Protein AF-A0A2P2K4D9-F1 (afdb_monomer)

Foldseek 3Di:
DDDFDWDDDPQWIQTVVFWIAHPVRALVRIDGDDPVVSVVSNVVSVVVVVVVVVVVPPD

pLDDT: mean 89.04, std 13.32, range [44.06, 97.88]

Structure (mmCIF, N/CA/C/O backbone):
data_AF-A0A2P2K4D9-F1
#
_entry.id   AF-A0A2P2K4D9-F1
#
loop_
_atom_site.group_PDB
_atom_site.id
_atom_site.type_symbol
_atom_site.label_atom_id
_atom_site.label_alt_id
_atom_site.label_comp_id
_atom_site.label_asym_id
_atom_site.label_entity_id
_atom_site.label_seq_id
_atom_site.pdbx_PDB_ins_code
_atom_site.Cartn_x
_atom_site.Cartn_y
_atom_site.Cartn_z
_atom_site.occupancy
_atom_site.B_iso_or_equiv
_atom_site.auth_seq_id
_atom_site.auth_comp_id
_atom_site.auth_asym_id
_atom_site.auth_atom_id
_atom_site.pdbx_PDB_model_num
ATOM 1 N N . MET A 1 1 ? -0.807 19.996 -6.191 1.00 47.28 1 MET A N 1
ATOM 2 C CA . MET A 1 1 ? -0.668 18.651 -5.586 1.00 47.28 1 MET A CA 1
ATOM 3 C C . MET A 1 1 ? -1.310 17.652 -6.543 1.00 47.28 1 MET A C 1
ATOM 5 O O . MET A 1 1 ? -2.529 17.624 -6.643 1.00 47.28 1 MET A O 1
ATOM 9 N N . ILE A 1 2 ? -0.520 16.942 -7.350 1.00 57.28 2 ILE A N 1
ATOM 10 C CA . ILE A 1 2 ? -1.057 16.030 -8.374 1.00 57.28 2 ILE 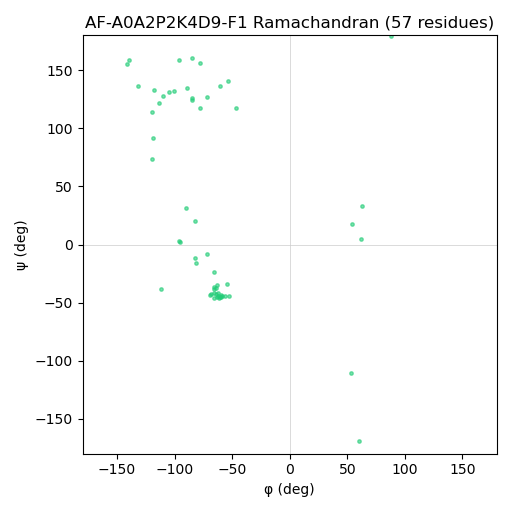A CA 1
ATOM 11 C C . ILE A 1 2 ? -1.506 14.753 -7.655 1.00 57.28 2 ILE A C 1
ATOM 13 O O . ILE A 1 2 ? -0.690 14.094 -7.013 1.00 57.28 2 ILE A O 1
ATOM 17 N N . ARG A 1 3 ? -2.804 14.429 -7.694 1.00 70.94 3 ARG A N 1
ATOM 18 C CA . ARG A 1 3 ? -3.303 13.150 -7.170 1.00 70.94 3 ARG A CA 1
ATOM 19 C C . ARG A 1 3 ? -2.856 12.040 -8.117 1.00 70.94 3 ARG A C 1
ATOM 21 O O . ARG A 1 3 ? -3.097 12.138 -9.317 1.00 70.94 3 ARG A O 1
ATOM 28 N N . LEU A 1 4 ? -2.210 11.003 -7.587 1.00 79.00 4 LEU A N 1
ATOM 29 C CA . LEU A 1 4 ? -1.895 9.813 -8.376 1.00 79.00 4 LEU A CA 1
ATOM 30 C C . LEU A 1 4 ? -3.211 9.189 -8.875 1.00 79.00 4 LEU A C 1
ATOM 32 O O . LEU A 1 4 ? -4.158 9.101 -8.090 1.00 79.00 4 LEU A O 1
ATOM 36 N N . PRO A 1 5 ? -3.296 8.757 -10.143 1.00 90.81 5 PRO A N 1
ATOM 37 C CA . PRO A 1 5 ? -4.356 7.886 -10.624 1.00 90.81 5 PRO A CA 1
ATOM 38 C C . PRO A 1 5 ? -4.587 6.704 -9.679 1.00 90.81 5 PRO A C 1
ATOM 40 O O . PRO A 1 5 ? -3.697 5.879 -9.460 1.00 90.81 5 PRO A O 1
ATOM 43 N N . VAL A 1 6 ? -5.792 6.631 -9.115 1.00 93.56 6 VAL A N 1
ATOM 44 C CA . VAL A 1 6 ? -6.233 5.552 -8.228 1.00 93.56 6 VAL A CA 1
ATOM 45 C C . VAL A 1 6 ? -7.597 5.071 -8.694 1.00 93.56 6 VAL A C 1
ATOM 47 O O . VAL A 1 6 ? -8.474 5.882 -8.992 1.00 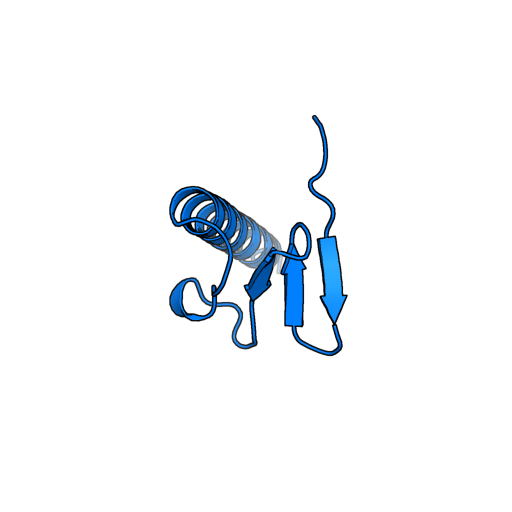93.56 6 VAL A O 1
ATOM 50 N N . ARG A 1 7 ? -7.786 3.751 -8.731 1.00 94.94 7 ARG A N 1
ATOM 51 C CA . ARG A 1 7 ? -9.082 3.123 -9.005 1.00 94.94 7 ARG A CA 1
ATOM 52 C C . ARG A 1 7 ? -9.324 1.914 -8.112 1.00 94.94 7 ARG A C 1
ATOM 54 O O . ARG A 1 7 ? -8.381 1.296 -7.619 1.00 94.94 7 ARG A O 1
ATOM 61 N N . TRP A 1 8 ? -10.591 1.552 -7.971 1.00 95.88 8 TRP A N 1
ATOM 62 C CA . TRP A 1 8 ? -10.996 0.280 -7.389 1.00 95.88 8 TRP A CA 1
ATOM 63 C C . TRP A 1 8 ? -11.087 -0.792 -8.475 1.00 95.88 8 TRP A C 1
ATOM 65 O O . TRP A 1 8 ? -11.656 -0.566 -9.539 1.00 95.88 8 TRP A O 1
ATOM 75 N N . ASP A 1 9 ? -10.539 -1.964 -8.186 1.00 95.94 9 ASP A N 1
ATOM 76 C CA . ASP A 1 9 ? -10.737 -3.206 -8.924 1.00 95.94 9 ASP A CA 1
ATOM 77 C C . ASP A 1 9 ? -11.369 -4.215 -7.964 1.00 95.94 9 ASP A C 1
ATOM 79 O O . ASP A 1 9 ? -10.686 -4.880 -7.180 1.00 95.94 9 ASP A O 1
ATOM 83 N N . LYS A 1 10 ? -12.704 -4.264 -7.952 1.00 94.62 10 LYS A N 1
ATOM 84 C CA . LYS A 1 10 ? -13.484 -4.976 -6.929 1.00 94.62 10 LYS A CA 1
ATOM 85 C C . LYS A 1 10 ? -13.062 -4.515 -5.523 1.00 94.62 10 LYS A C 1
ATOM 87 O O . LYS A 1 10 ? -13.320 -3.378 -5.145 1.00 94.62 10 LYS A O 1
ATOM 92 N N . LYS A 1 11 ? -12.393 -5.387 -4.759 1.00 95.75 11 LYS A N 1
ATOM 93 C CA . LYS A 1 11 ? -11.861 -5.106 -3.415 1.00 95.75 11 LYS A CA 1
ATOM 94 C C . LYS A 1 11 ? -10.388 -4.676 -3.420 1.00 95.75 11 LYS A C 1
ATOM 96 O O . LYS A 1 11 ? -9.822 -4.496 -2.350 1.00 95.75 11 LYS A O 1
ATOM 101 N N . VAL A 1 12 ? -9.739 -4.542 -4.572 1.00 97.19 12 VAL A N 1
ATOM 102 C CA . VAL A 1 12 ? -8.322 -4.174 -4.690 1.00 97.19 12 VAL A CA 1
ATOM 103 C C . VAL A 1 12 ? -8.207 -2.694 -5.038 1.00 97.19 12 VAL A C 1
ATOM 105 O O . VAL A 1 12 ? -8.867 -2.218 -5.957 1.00 97.19 12 VAL A O 1
ATOM 108 N N . ILE A 1 13 ? -7.349 -1.961 -4.331 1.00 96.75 13 ILE A N 1
ATOM 109 C CA . ILE A 1 13 ? -6.982 -0.590 -4.704 1.00 96.75 13 ILE A CA 1
ATOM 110 C C . ILE A 1 13 ? -5.845 -0.684 -5.715 1.00 96.75 13 ILE A C 1
ATOM 112 O O . ILE A 1 13 ? -4.830 -1.325 -5.441 1.00 96.75 13 ILE A O 1
ATOM 116 N N . VAL A 1 14 ? -5.998 -0.048 -6.870 1.00 96.50 14 VAL A N 1
ATOM 117 C CA . VAL A 1 14 ? -4.980 -0.010 -7.921 1.00 96.50 14 VAL A CA 1
ATOM 118 C C . VAL A 1 14 ? -4.476 1.419 -8.074 1.00 96.50 14 VAL A C 1
ATOM 120 O O . VAL A 1 14 ? -5.255 2.326 -8.365 1.00 96.50 14 VAL A O 1
ATOM 123 N N . VAL A 1 15 ? -3.172 1.616 -7.894 1.00 94.94 15 VAL A N 1
ATOM 124 C CA . VAL A 1 15 ? -2.485 2.909 -8.007 1.00 94.94 15 VAL A CA 1
ATOM 125 C C . VAL A 1 15 ? -1.602 2.886 -9.248 1.00 94.94 15 VAL A C 1
ATOM 127 O O . VAL A 1 15 ? -0.809 1.959 -9.422 1.00 94.94 15 VAL A O 1
ATOM 130 N N . MET A 1 16 ? -1.741 3.890 -10.117 1.00 92.31 16 MET A N 1
ATOM 131 C CA . MET A 1 16 ? -0.965 4.030 -11.363 1.00 92.31 16 MET A CA 1
ATOM 132 C C . MET A 1 16 ? -1.011 2.800 -12.292 1.00 92.31 16 MET A C 1
ATOM 134 O O . MET A 1 16 ? -0.166 2.665 -13.161 1.00 92.31 16 MET A O 1
ATOM 138 N N . ASN A 1 17 ? -1.978 1.891 -12.1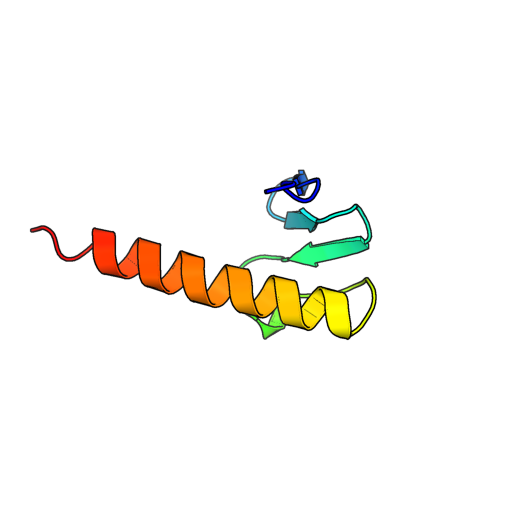20 1.00 92.56 17 ASN A N 1
ATOM 139 C CA . ASN A 1 17 ? -2.040 0.569 -12.773 1.00 92.56 17 ASN A CA 1
ATOM 140 C C . ASN A 1 17 ? -0.882 -0.390 -12.453 1.00 92.56 17 ASN A C 1
ATOM 142 O O . ASN A 1 17 ? -0.856 -1.496 -12.983 1.00 92.56 17 ASN A O 1
ATOM 146 N N . GLU A 1 18 ? 0.021 -0.007 -11.556 1.00 93.81 18 GLU A N 1
ATOM 147 C CA . GLU A 1 18 ? 1.244 -0.751 -11.255 1.00 93.81 18 GLU A CA 1
ATOM 148 C C . GLU A 1 18 ? 1.223 -1.353 -9.852 1.00 93.81 18 GLU A C 1
ATOM 150 O O . GLU A 1 18 ? 1.682 -2.477 -9.653 1.00 93.81 18 GLU A O 1
ATOM 155 N N . VAL A 1 19 ? 0.674 -0.619 -8.879 1.00 97.00 19 VAL A N 1
ATOM 156 C CA . VAL A 1 19 ? 0.628 -1.046 -7.478 1.00 97.00 19 VAL A CA 1
ATOM 157 C C . VAL A 1 19 ? -0.781 -1.494 -7.128 1.00 97.00 19 VAL A C 1
ATOM 159 O O . VAL A 1 19 ? -1.757 -0.790 -7.391 1.00 97.00 19 VAL A O 1
ATOM 162 N N . ARG A 1 20 ? -0.891 -2.665 -6.506 1.00 97.62 20 ARG A N 1
ATOM 163 C CA . ARG A 1 20 ? -2.145 -3.263 -6.050 1.00 97.62 20 ARG A CA 1
ATOM 164 C C . ARG A 1 20 ? -2.108 -3.428 -4.537 1.00 97.62 20 ARG A C 1
ATOM 166 O O . ARG A 1 20 ? -1.138 -3.951 -3.992 1.00 97.62 20 ARG A O 1
ATOM 173 N N . VAL A 1 21 ? -3.179 -3.015 -3.871 1.00 97.88 21 VAL A N 1
ATOM 174 C CA . VAL A 1 21 ? -3.379 -3.202 -2.431 1.00 97.88 21 VAL A CA 1
ATOM 175 C C . VAL A 1 21 ? -4.633 -4.029 -2.228 1.00 97.88 21 VAL A C 1
ATOM 177 O O . VAL A 1 21 ? -5.738 -3.594 -2.555 1.00 97.88 21 VAL A O 1
ATOM 180 N N . SER A 1 22 ? -4.458 -5.234 -1.702 1.00 97.50 22 SER A N 1
ATOM 181 C CA . SER A 1 22 ? -5.573 -6.142 -1.427 1.00 97.50 22 SER A CA 1
ATOM 182 C C . SER A 1 22 ? -6.013 -6.048 0.031 1.00 97.50 22 SER A C 1
ATOM 184 O O . SER A 1 22 ? -5.239 -5.632 0.892 1.00 97.50 22 SER A O 1
ATOM 186 N N . SER A 1 23 ? -7.250 -6.457 0.318 1.00 94.12 23 SER A N 1
ATOM 187 C CA . SER A 1 23 ? -7.718 -6.678 1.692 1.00 94.12 23 SER A CA 1
ATOM 188 C C . SER A 1 23 ? -6.760 -7.629 2.437 1.00 94.12 23 SER A C 1
ATOM 190 O O . SER A 1 23 ? -6.293 -8.584 1.810 1.00 94.12 23 SER A O 1
ATOM 192 N N . PRO A 1 24 ? -6.448 -7.403 3.731 1.00 94.62 24 PRO A N 1
ATOM 193 C CA . PRO A 1 24 ? -7.000 -6.400 4.664 1.00 94.62 24 PRO A CA 1
ATOM 194 C C . PRO A 1 24 ? -6.406 -4.975 4.586 1.00 94.62 24 PRO A C 1
ATOM 196 O O . PRO A 1 24 ? -6.573 -4.197 5.521 1.00 94.62 24 PRO A O 1
ATOM 199 N N . TYR A 1 25 ? -5.760 -4.600 3.477 1.00 94.56 25 TYR A N 1
ATOM 200 C CA . TYR A 1 25 ? -5.180 -3.265 3.236 1.00 94.56 25 TYR A CA 1
ATOM 201 C C . TYR A 1 25 ? -4.057 -2.886 4.207 1.00 94.56 25 TYR A C 1
ATOM 203 O O . TYR A 1 25 ? -3.876 -1.719 4.556 1.00 94.56 25 TYR A O 1
ATOM 211 N N . LEU A 1 26 ? -3.289 -3.887 4.628 1.00 94.25 26 LEU A N 1
ATOM 212 C CA . LEU A 1 26 ? -2.095 -3.702 5.440 1.00 94.25 26 LEU A CA 1
ATOM 213 C C . LEU A 1 26 ? -0.873 -3.407 4.541 1.00 94.25 26 LEU A C 1
ATOM 215 O O . LEU A 1 26 ? -0.917 -3.696 3.339 1.00 94.25 26 LEU A O 1
ATOM 219 N N . PRO A 1 27 ? 0.223 -2.830 5.070 1.00 94.44 27 PRO A N 1
ATOM 220 C CA . PRO A 1 27 ? 1.444 -2.570 4.296 1.00 94.44 27 PRO A CA 1
ATOM 221 C C . PRO A 1 27 ? 2.004 -3.814 3.590 1.00 94.44 27 PRO A C 1
ATOM 223 O O . PRO A 1 27 ? 2.515 -3.737 2.471 1.00 94.44 27 PRO A O 1
ATOM 226 N N . GLU A 1 28 ? 1.855 -4.981 4.208 1.00 95.44 28 GLU A N 1
ATOM 227 C CA . GLU A 1 28 ? 2.211 -6.286 3.664 1.00 95.44 28 GLU A CA 1
ATOM 228 C C . GLU A 1 28 ? 1.275 -6.770 2.554 1.00 95.44 28 GLU A C 1
ATOM 230 O O . GLU A 1 28 ? 1.585 -7.770 1.916 1.00 95.44 28 GLU A O 1
ATOM 235 N N . CYS A 1 29 ? 0.163 -6.087 2.281 1.00 96.69 29 CYS A N 1
ATOM 236 C CA . CYS A 1 29 ? -0.749 -6.388 1.175 1.00 96.69 29 CYS A CA 1
ATOM 237 C C . CYS A 1 29 ? -0.472 -5.540 -0.077 1.00 96.69 29 CYS A C 1
ATOM 239 O O . CYS A 1 29 ? -1.205 -5.653 -1.062 1.00 96.69 29 CYS A O 1
ATOM 241 N N . VAL A 1 30 ? 0.565 -4.696 -0.047 1.00 97.25 30 VAL A N 1
ATOM 242 C CA . VAL A 1 30 ? 1.004 -3.865 -1.175 1.00 97.25 30 VAL A CA 1
ATOM 243 C C . VAL A 1 30 ? 1.943 -4.677 -2.078 1.00 97.25 30 VAL A C 1
ATOM 245 O O . VAL A 1 30 ? 2.934 -5.247 -1.609 1.00 97.25 30 VAL A O 1
ATOM 248 N N . ARG A 1 31 ? 1.618 -4.778 -3.371 1.00 96.50 31 ARG A N 1
ATOM 249 C CA . ARG A 1 31 ? 2.363 -5.560 -4.377 1.00 96.50 31 ARG A CA 1
ATOM 250 C C . ARG A 1 31 ? 2.420 -4.829 -5.724 1.00 96.50 31 ARG A C 1
ATOM 252 O O . ARG A 1 31 ? 1.504 -4.079 -6.049 1.00 96.50 31 ARG A O 1
ATOM 259 N N . GLY A 1 32 ? 3.431 -5.141 -6.539 1.00 96.31 32 GLY A N 1
ATOM 260 C CA . GLY A 1 32 ? 3.618 -4.576 -7.885 1.00 96.31 32 GLY A CA 1
ATOM 261 C C . GLY A 1 32 ? 4.410 -3.264 -7.896 1.00 96.31 32 GLY A C 1
ATOM 262 O O . GLY A 1 32 ? 4.836 -2.795 -6.846 1.00 96.31 32 GLY A O 1
ATOM 263 N N . GLY A 1 33 ? 4.640 -2.691 -9.078 1.00 94.44 33 GLY A N 1
ATOM 264 C CA . GLY A 1 33 ? 5.408 -1.452 -9.253 1.00 94.44 33 GLY A CA 1
ATOM 265 C C . GLY A 1 33 ? 6.861 -1.517 -8.757 1.00 94.44 33 GLY A C 1
ATOM 266 O O . GLY A 1 33 ? 7.404 -2.577 -8.444 1.00 94.44 33 GLY A O 1
ATOM 267 N N . THR A 1 34 ? 7.509 -0.353 -8.686 1.00 95.69 34 THR A N 1
ATOM 268 C CA . THR A 1 34 ? 8.875 -0.225 -8.150 1.00 95.69 34 THR A CA 1
ATOM 269 C C . THR A 1 34 ? 8.888 -0.246 -6.612 1.00 95.69 34 THR A C 1
ATOM 271 O O . THR A 1 34 ? 7.900 0.152 -5.986 1.00 95.69 34 THR A O 1
ATOM 274 N N . PRO A 1 35 ? 10.008 -0.627 -5.960 1.00 95.38 35 PRO A N 1
ATOM 275 C CA . PRO A 1 35 ? 10.132 -0.566 -4.499 1.00 95.38 35 PRO A CA 1
ATOM 276 C C . PRO A 1 35 ? 9.782 0.815 -3.921 1.00 95.38 35 PRO A C 1
ATOM 278 O O . PRO A 1 35 ? 8.973 0.919 -3.002 1.00 95.38 35 PRO A O 1
ATOM 281 N N . ALA A 1 36 ? 10.269 1.886 -4.554 1.00 93.06 36 ALA A N 1
ATOM 282 C CA . ALA A 1 36 ? 9.965 3.257 -4.150 1.00 93.06 36 ALA A CA 1
ATOM 283 C C . ALA A 1 36 ? 8.468 3.607 -4.264 1.00 93.06 36 ALA A C 1
ATOM 285 O O . ALA A 1 36 ? 7.947 4.374 -3.454 1.00 93.06 36 ALA A O 1
ATOM 286 N N . ALA A 1 37 ? 7.752 3.067 -5.259 1.00 93.12 37 ALA A N 1
ATOM 287 C 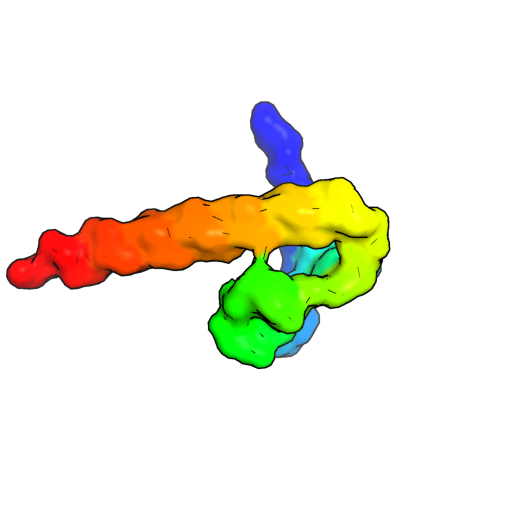CA . ALA A 1 37 ? 6.307 3.255 -5.370 1.00 93.12 37 ALA A CA 1
ATOM 288 C C . ALA A 1 37 ? 5.560 2.525 -4.245 1.00 93.12 37 ALA A C 1
ATOM 290 O O . ALA A 1 37 ? 4.668 3.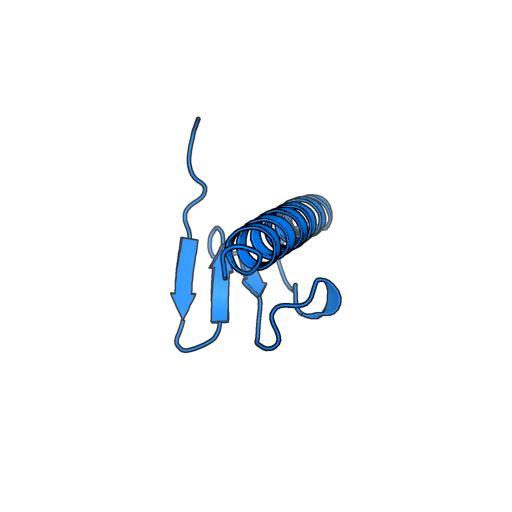115 -3.632 1.00 93.12 37 ALA A O 1
ATOM 291 N N . ASN A 1 38 ? 5.964 1.293 -3.926 1.00 95.19 38 ASN A N 1
ATOM 292 C CA . ASN A 1 38 ? 5.387 0.535 -2.817 1.00 95.19 38 ASN A CA 1
ATOM 293 C C . ASN A 1 38 ? 5.565 1.255 -1.483 1.00 95.19 38 ASN A C 1
ATOM 295 O O . ASN A 1 38 ? 4.603 1.375 -0.730 1.00 95.19 38 ASN A O 1
ATOM 299 N N . ASP A 1 39 ? 6.756 1.780 -1.203 1.00 95.06 39 ASP A N 1
ATOM 300 C CA . ASP A 1 39 ? 7.026 2.454 0.069 1.00 95.06 39 ASP A CA 1
ATOM 301 C C . ASP A 1 39 ? 6.214 3.745 0.226 1.00 95.06 39 ASP A C 1
ATOM 303 O O . ASP A 1 39 ? 5.666 4.011 1.300 1.00 95.06 39 ASP A O 1
ATOM 307 N N . ARG A 1 40 ? 6.005 4.496 -0.866 1.00 93.31 40 ARG A N 1
ATOM 308 C CA . ARG A 1 40 ? 5.068 5.632 -0.869 1.00 93.31 40 ARG A CA 1
ATOM 309 C C . ARG A 1 40 ? 3.628 5.194 -0.595 1.00 93.31 40 ARG A C 1
ATOM 311 O O . ARG A 1 40 ? 2.947 5.833 0.204 1.00 93.31 40 ARG A O 1
ATOM 318 N N . VAL A 1 41 ? 3.154 4.116 -1.225 1.00 94.94 41 VAL A N 1
ATOM 319 C CA . VAL A 1 41 ? 1.781 3.610 -1.028 1.00 94.94 41 VAL A CA 1
ATOM 320 C C . VAL A 1 41 ? 1.574 3.098 0.399 1.00 94.94 41 VAL A C 1
ATOM 322 O O . VAL A 1 41 ? 0.565 3.434 1.017 1.00 94.94 41 VAL A O 1
ATOM 325 N N . LYS A 1 42 ? 2.544 2.371 0.968 1.00 95.62 42 LYS A N 1
ATOM 326 C CA . LYS A 1 42 ? 2.524 1.962 2.383 1.00 95.62 42 LYS A CA 1
ATOM 327 C C . LYS A 1 42 ? 2.403 3.174 3.303 1.00 95.62 42 LYS A C 1
ATOM 329 O O . LYS A 1 42 ? 1.570 3.170 4.207 1.00 95.62 42 LYS A O 1
ATOM 334 N N . LYS A 1 43 ? 3.158 4.245 3.029 1.00 94.50 43 LYS A N 1
ATOM 335 C CA . LYS A 1 43 ? 3.086 5.470 3.832 1.00 94.50 43 LYS A CA 1
ATOM 336 C C . LYS A 1 43 ? 1.705 6.121 3.785 1.00 94.50 43 LYS A C 1
ATOM 338 O O . LYS A 1 43 ? 1.204 6.563 4.816 1.00 94.50 43 LYS A O 1
ATOM 343 N N . VAL A 1 44 ? 1.078 6.161 2.610 1.00 92.75 44 VAL A N 1
ATOM 344 C CA . VAL A 1 44 ? -0.293 6.672 2.456 1.00 92.75 44 VAL A CA 1
ATOM 345 C C . VAL A 1 44 ? -1.286 5.817 3.245 1.00 92.75 44 VAL A C 1
ATOM 347 O O . VAL A 1 44 ? -2.106 6.375 3.970 1.00 92.75 44 VAL A O 1
ATOM 350 N N . LEU A 1 45 ? -1.187 4.485 3.175 1.00 93.88 45 LEU A N 1
ATOM 351 C CA . LEU A 1 45 ? -2.058 3.582 3.940 1.00 93.88 45 LEU A CA 1
ATOM 352 C C . LEU A 1 45 ? -1.938 3.804 5.453 1.00 93.88 45 LEU A C 1
ATOM 354 O O . LEU A 1 45 ? -2.952 3.869 6.143 1.00 93.88 45 LEU A O 1
ATOM 358 N N . GLU A 1 46 ? -0.720 3.969 5.974 1.00 93.81 46 GLU A N 1
ATOM 359 C CA . GLU A 1 46 ? -0.501 4.280 7.392 1.00 93.81 46 GLU A CA 1
ATOM 360 C C . GLU A 1 46 ? -1.159 5.601 7.808 1.00 93.81 46 GLU A C 1
ATOM 362 O O . GLU A 1 46 ? -1.798 5.671 8.861 1.00 93.81 46 GLU A O 1
ATOM 367 N N . LEU A 1 47 ? -0.996 6.653 6.999 1.00 92.88 47 LEU A N 1
ATOM 368 C CA . LEU A 1 47 ? -1.554 7.977 7.277 1.00 92.88 47 LEU A CA 1
ATOM 369 C C . LEU A 1 47 ? -3.083 7.962 7.241 1.00 92.88 47 LEU A C 1
ATOM 371 O O . LEU A 1 47 ? -3.716 8.470 8.167 1.00 92.88 47 LEU A O 1
ATOM 375 N N . GLU A 1 48 ? -3.682 7.333 6.228 1.00 91.94 48 GLU A N 1
ATOM 376 C CA . GLU A 1 48 ? -5.138 7.213 6.133 1.00 91.94 48 GLU A CA 1
ATOM 377 C C . GLU A 1 48 ? -5.702 6.338 7.255 1.00 91.94 48 GLU A C 1
ATOM 379 O O . GLU A 1 48 ? -6.720 6.691 7.845 1.00 91.94 48 GLU A O 1
ATOM 384 N N . ARG A 1 49 ? -5.016 5.255 7.648 1.00 91.56 49 ARG A N 1
ATOM 385 C CA . ARG A 1 49 ? -5.426 4.443 8.802 1.00 91.56 49 ARG A CA 1
ATOM 386 C C . ARG A 1 49 ? -5.420 5.262 10.091 1.00 91.56 49 ARG A C 1
ATOM 388 O O . ARG A 1 49 ? -6.396 5.219 10.834 1.00 91.56 49 ARG A O 1
ATOM 395 N N . LYS A 1 50 ? -4.364 6.044 10.341 1.00 91.44 50 LYS A N 1
ATOM 396 C CA . LYS A 1 50 ? -4.305 6.967 11.489 1.00 91.44 50 LYS A CA 1
ATOM 397 C C . LYS A 1 50 ? -5.438 7.991 11.446 1.00 91.44 50 LYS A C 1
ATOM 399 O O . LYS A 1 50 ? -6.094 8.196 12.460 1.00 91.44 50 LYS A O 1
ATOM 404 N N . ARG A 1 51 ? -5.704 8.579 10.277 1.00 91.69 51 ARG A N 1
ATOM 405 C CA . ARG A 1 51 ? -6.786 9.551 10.070 1.00 91.69 51 ARG A CA 1
ATOM 406 C C . ARG A 1 51 ? -8.177 8.946 10.288 1.00 91.69 51 ARG A C 1
ATOM 408 O O . ARG A 1 51 ? -9.063 9.620 10.802 1.00 91.69 51 ARG A O 1
ATOM 415 N N . LEU A 1 52 ? -8.399 7.696 9.888 1.00 90.06 52 LEU A N 1
ATOM 416 C CA . LEU A 1 52 ? -9.660 6.991 10.130 1.00 90.06 52 LEU A CA 1
ATOM 417 C C . LEU A 1 52 ? -9.848 6.683 11.617 1.00 90.06 52 LEU A C 1
ATOM 419 O O . LEU A 1 52 ? -10.927 6.928 12.147 1.00 90.06 52 LEU A O 1
ATOM 423 N N . LEU A 1 53 ? -8.794 6.223 12.298 1.00 88.19 53 LEU A N 1
ATOM 424 C CA . LEU A 1 53 ? -8.825 5.965 13.739 1.00 88.19 53 LEU A CA 1
ATOM 425 C C . LEU A 1 53 ? -9.051 7.248 14.546 1.00 88.19 53 LEU A C 1
ATOM 427 O O . LEU A 1 53 ? -9.876 7.251 15.450 1.00 88.19 53 LEU A O 1
ATOM 431 N N . SER A 1 54 ? -8.397 8.355 14.180 1.00 84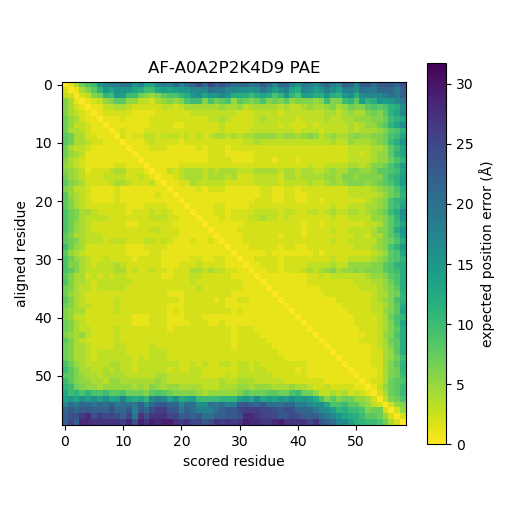.94 54 SER A N 1
ATOM 432 C CA . SER A 1 54 ? -8.576 9.646 14.859 1.00 84.94 54 SER A CA 1
ATOM 433 C C . SER A 1 54 ? -9.980 10.230 14.682 1.00 84.94 54 SER A C 1
ATOM 435 O O . SER A 1 54 ? -10.414 11.040 15.490 1.00 84.94 54 SER A O 1
ATOM 437 N N . ARG A 1 55 ? -10.694 9.845 13.617 1.00 75.44 55 ARG A N 1
ATOM 438 C CA . ARG A 1 55 ? -12.103 10.213 13.402 1.00 75.44 55 ARG A CA 1
ATOM 439 C C . ARG A 1 55 ? -13.074 9.328 14.188 1.00 75.44 55 ARG A C 1
ATOM 441 O O . ARG A 1 55 ? -14.231 9.703 14.320 1.00 75.44 55 ARG A O 1
ATOM 448 N N . GLY A 1 56 ? -12.619 8.176 14.684 1.00 59.53 56 GLY A N 1
ATOM 449 C CA . GLY A 1 56 ? -13.395 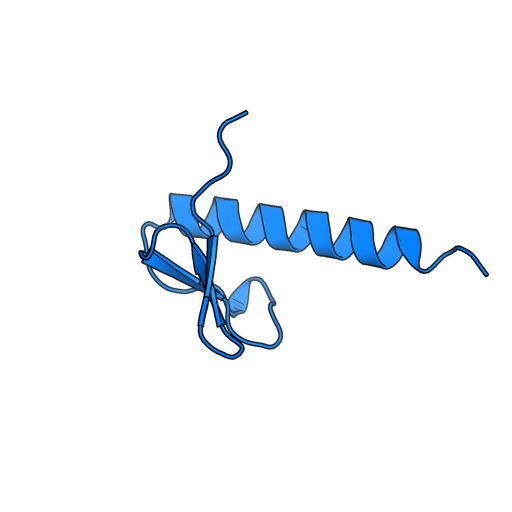7.273 15.536 1.00 59.53 56 GLY A CA 1
ATOM 450 C C . GLY A 1 56 ? -13.411 7.672 17.014 1.00 59.53 56 GLY A C 1
ATOM 451 O O . GLY A 1 56 ? -14.215 7.139 17.765 1.00 59.53 56 GLY A O 1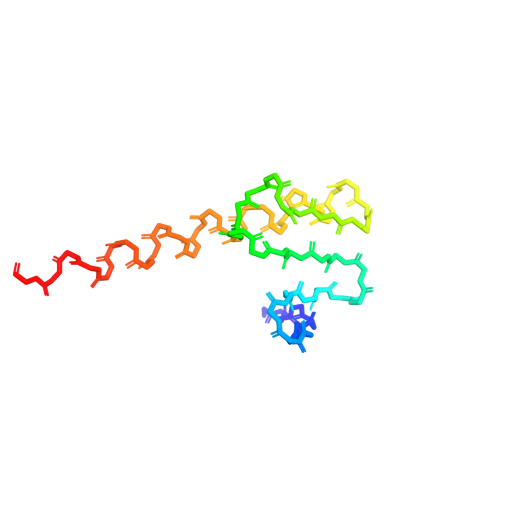
ATOM 452 N N . THR A 1 57 ? -12.570 8.622 17.436 1.00 54.78 57 THR A N 1
ATOM 453 C CA . THR A 1 57 ? -12.495 9.124 18.823 1.00 54.78 57 THR A CA 1
ATOM 454 C C . THR A 1 57 ? -13.426 10.318 19.077 1.00 54.78 57 THR A C 1
ATOM 456 O O . THR A 1 57 ? -13.113 11.219 19.849 1.00 54.78 57 THR A O 1
ATOM 459 N N . SER A 1 58 ? -14.564 10.362 18.386 1.00 52.03 58 SER A N 1
ATOM 460 C CA . SER A 1 58 ? -15.645 11.316 18.642 1.00 52.03 58 SER A CA 1
ATOM 461 C C . SER A 1 58 ? -16.900 10.537 19.011 1.00 52.03 58 SER A C 1
ATOM 463 O O . SER A 1 58 ? -17.809 10.394 18.196 1.00 52.03 58 SER A O 1
ATOM 465 N N . GLN A 1 59 ? -16.908 9.992 20.225 1.00 44.06 59 GLN A N 1
ATOM 466 C CA . GLN A 1 59 ? -18.119 9.588 20.927 1.00 44.06 59 GLN A CA 1
ATOM 467 C C . GLN A 1 59 ? -17.916 9.754 22.429 1.00 44.06 59 GLN A C 1
ATOM 469 O O . GLN A 1 59 ? -16.784 9.477 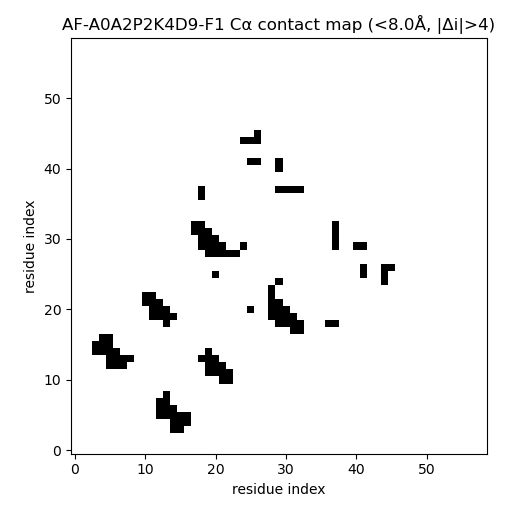22.888 1.00 44.06 59 GLN A O 1
#

Mean predicted aligned error: 4.88 Å

Nearest PDB structures (foldseek):
  8uw8-assembly1_B  TM=5.052E-01  e=3.919E+00  Homo sapiens
  2cho-assembly2_B  TM=4.767E-01  e=9.121E+00  Bacteroides thetaiotaomicron VPI-5482

Organism: Rhizophora mucronata (NCBI:txid61149)

Solvent-accessible surface area (backbone atoms only — not comparable to full-atom values): 3536 Å² total; per-residue (Å²): 134,85,78,76,59,69,48,75,55,90,76,27,44,32,38,76,87,41,32,39,31,33,77,94,60,46,65,90,37,56,44,57,62,51,73,71,55,43,55,54,51,37,52,51,48,53,51,51,50,51,54,54,55,64,64,66,74,77,124

Secondary structure (DSSP, 8-state):
-PPPPEEEETTEEEETTTEEE-TT--GGGEEES-HHHHHHHHHHHHHHHHHHHHHS---

Radius of gyration: 12.3 Å; Cα contacts (8 Å, |Δi|>4): 62; chains: 1; bounding box: 28×25×34 Å

Sequence (59 aa):
MIRLPVRWDKKVIVVMNEVRVSSPYLPECVRGGTPAANDRVKKVLELERKRLLSRGTSQ

InterPro domains:
  IPR019181 LSM12, anticodon-binding domain [PF09793] (4-44)
  IPR039683 Protein Lsm12-like [PTHR13542] (4-56)
  IPR047574 AD domain [PS52001] (1-53)